Protein AF-A0A842PJA4-F1 (afdb_monomer)

Structure (mmCIF, N/CA/C/O backbone):
data_AF-A0A842PJA4-F1
#
_entry.id   AF-A0A842PJA4-F1
#
loop_
_atom_site.group_PDB
_atom_site.id
_atom_site.type_symbol
_atom_site.label_atom_id
_atom_site.label_alt_id
_atom_site.label_comp_id
_atom_site.label_asym_id
_atom_site.label_entity_id
_atom_site.label_seq_id
_atom_site.pdbx_PDB_ins_code
_atom_site.Cartn_x
_atom_site.Cartn_y
_atom_site.Cartn_z
_atom_site.occupancy
_atom_site.B_iso_or_equiv
_atom_site.auth_seq_id
_atom_site.auth_comp_id
_atom_site.auth_asym_id
_atom_site.auth_atom_id
_atom_site.pdbx_PDB_model_num
ATOM 1 N N . MET A 1 1 ? -11.910 -4.272 10.461 1.00 83.31 1 MET A N 1
ATOM 2 C CA . MET A 1 1 ? -10.963 -4.812 11.466 1.00 83.31 1 MET A CA 1
ATOM 3 C C . MET A 1 1 ? -9.654 -4.045 11.400 1.00 83.31 1 MET A C 1
ATOM 5 O O . MET A 1 1 ? -9.182 -3.792 10.298 1.00 83.31 1 MET A O 1
ATOM 9 N N . LEU A 1 2 ? -9.084 -3.678 12.550 1.00 89.50 2 LEU A N 1
ATOM 10 C CA . LEU A 1 2 ? -7.779 -3.018 12.619 1.00 89.50 2 LEU A CA 1
ATOM 11 C C . LEU A 1 2 ? -6.668 -4.076 12.703 1.00 89.50 2 LEU A C 1
ATOM 13 O O . LEU A 1 2 ? -6.746 -4.970 13.542 1.00 89.50 2 LEU A O 1
ATOM 17 N N . LYS A 1 3 ? -5.659 -3.985 11.838 1.00 91.00 3 LYS A N 1
ATOM 18 C CA . LYS A 1 3 ? -4.521 -4.914 11.749 1.00 91.00 3 LYS A CA 1
ATOM 19 C C . LYS A 1 3 ? -3.207 -4.143 11.749 1.00 91.00 3 LYS A C 1
ATOM 21 O O . LYS A 1 3 ? -3.195 -2.958 11.422 1.00 91.00 3 LYS A O 1
ATOM 26 N N . ASP A 1 4 ? -2.118 -4.802 12.122 1.00 94.00 4 ASP A N 1
ATOM 27 C CA . ASP A 1 4 ? -0.775 -4.259 11.915 1.00 94.00 4 ASP A CA 1
ATOM 28 C C . ASP A 1 4 ? -0.442 -4.203 10.422 1.00 94.00 4 ASP A C 1
ATOM 30 O O . ASP A 1 4 ? -0.888 -5.050 9.645 1.00 94.00 4 ASP A O 1
ATOM 34 N N . ILE A 1 5 ? 0.323 -3.187 10.019 1.00 92.56 5 ILE A N 1
ATOM 35 C CA . ILE A 1 5 ? 0.873 -3.115 8.664 1.00 92.56 5 ILE A CA 1
ATOM 36 C C . ILE A 1 5 ? 1.874 -4.265 8.500 1.00 92.56 5 ILE A C 1
ATOM 38 O O . ILE A 1 5 ? 2.851 -4.316 9.253 1.00 92.56 5 ILE A O 1
ATOM 42 N N . PRO A 1 6 ? 1.667 -5.181 7.539 1.00 92.00 6 PRO A N 1
ATOM 43 C CA . PRO A 1 6 ? 2.618 -6.251 7.292 1.00 92.00 6 PRO A CA 1
ATOM 44 C C . PRO A 1 6 ? 3.894 -5.703 6.652 1.00 92.00 6 PRO A C 1
ATOM 46 O O . PRO A 1 6 ? 3.919 -4.626 6.048 1.00 92.00 6 PRO A O 1
ATOM 49 N N . GLU A 1 7 ? 4.962 -6.483 6.743 1.00 90.50 7 GLU A N 1
ATOM 50 C CA . GLU A 1 7 ? 6.199 -6.175 6.043 1.00 90.50 7 GLU A CA 1
ATOM 51 C C . GLU A 1 7 ? 5.983 -6.204 4.521 1.00 90.50 7 GLU A C 1
ATOM 53 O O . GLU A 1 7 ? 5.470 -7.169 3.953 1.00 90.50 7 GLU A O 1
ATOM 58 N N . LEU A 1 8 ? 6.394 -5.137 3.834 1.00 86.81 8 LEU A N 1
ATOM 59 C CA . LEU A 1 8 ? 6.301 -5.065 2.377 1.00 86.81 8 LEU A CA 1
ATOM 60 C C . LEU A 1 8 ? 7.404 -5.916 1.743 1.00 86.81 8 LEU A C 1
ATOM 62 O O . LEU A 1 8 ? 8.573 -5.533 1.809 1.00 86.81 8 LEU A O 1
ATOM 66 N N . ARG A 1 9 ? 7.036 -7.006 1.063 1.00 89.94 9 ARG A N 1
ATOM 67 C CA . ARG A 1 9 ? 7.969 -8.001 0.501 1.00 89.94 9 ARG A CA 1
ATOM 68 C C . ARG A 1 9 ? 7.611 -8.430 -0.923 1.00 89.94 9 ARG A C 1
ATOM 70 O O . ARG A 1 9 ? 6.439 -8.650 -1.212 1.00 89.94 9 ARG A O 1
ATOM 77 N N . GLY A 1 10 ? 8.612 -8.614 -1.778 1.00 87.38 10 GLY A N 1
ATOM 78 C CA . GLY A 1 10 ? 8.457 -9.009 -3.183 1.00 87.38 10 GLY A CA 1
ATOM 79 C C . GLY A 1 10 ? 9.450 -8.275 -4.081 1.00 87.38 10 GLY A C 1
ATOM 80 O O . GLY A 1 10 ? 9.904 -7.185 -3.723 1.00 87.38 10 GLY A O 1
ATOM 81 N N . ASP A 1 11 ? 9.757 -8.865 -5.234 1.00 86.75 11 ASP A N 1
ATOM 82 C CA . ASP A 1 11 ? 10.817 -8.369 -6.125 1.00 86.75 11 ASP A CA 1
ATOM 83 C C . ASP A 1 11 ? 10.299 -7.343 -7.146 1.00 86.75 11 ASP A C 1
ATOM 85 O O . ASP A 1 11 ? 11.067 -6.616 -7.772 1.00 86.75 11 ASP A O 1
ATOM 89 N N . ASN A 1 12 ? 8.975 -7.242 -7.287 1.00 86.69 12 ASN A N 1
ATOM 90 C CA . ASN A 1 12 ? 8.291 -6.265 -8.129 1.00 86.69 12 ASN A CA 1
ATOM 91 C C . ASN A 1 12 ? 7.039 -5.703 -7.429 1.00 86.69 12 ASN A C 1
ATOM 93 O O . ASN A 1 12 ? 6.585 -6.221 -6.404 1.00 86.69 12 ASN A O 1
ATOM 97 N N . ALA A 1 13 ? 6.468 -4.625 -7.978 1.00 85.88 13 ALA A N 1
ATOM 98 C CA . ALA A 1 13 ? 5.323 -3.943 -7.370 1.00 85.88 13 ALA A CA 1
ATOM 99 C C . ALA A 1 13 ? 4.077 -4.837 -7.246 1.00 85.88 13 ALA A C 1
ATOM 101 O O . ALA A 1 13 ? 3.362 -4.748 -6.247 1.00 85.88 13 ALA A O 1
ATOM 102 N N . LEU A 1 14 ? 3.832 -5.719 -8.223 1.00 86.62 14 LEU A N 1
ATOM 103 C CA . LEU A 1 14 ? 2.699 -6.643 -8.194 1.00 86.62 14 LEU A CA 1
ATOM 104 C C . LEU A 1 14 ? 2.837 -7.641 -7.038 1.00 86.62 14 LEU A C 1
ATOM 106 O O . LEU A 1 14 ? 1.903 -7.813 -6.258 1.00 86.62 14 LEU A O 1
ATOM 110 N N . GLU A 1 15 ? 4.002 -8.271 -6.890 1.00 89.38 15 GLU A N 1
ATOM 111 C CA . GLU A 1 15 ? 4.278 -9.192 -5.786 1.00 89.38 15 GLU A CA 1
ATOM 112 C C . GLU A 1 15 ? 4.207 -8.504 -4.428 1.00 89.38 15 GLU A C 1
ATOM 114 O O . GLU A 1 15 ? 3.559 -9.028 -3.520 1.00 89.38 15 GLU A O 1
ATOM 119 N N . ALA A 1 16 ? 4.814 -7.319 -4.303 1.00 89.50 16 ALA A N 1
ATOM 120 C CA . ALA A 1 16 ? 4.769 -6.520 -3.083 1.00 89.50 16 ALA A CA 1
ATOM 121 C C . ALA A 1 16 ? 3.328 -6.251 -2.637 1.00 89.50 16 ALA A C 1
ATOM 123 O O . ALA A 1 16 ? 2.985 -6.442 -1.467 1.00 89.50 16 ALA A O 1
ATOM 124 N N . LEU A 1 17 ? 2.470 -5.869 -3.582 1.00 88.75 17 LEU A N 1
ATOM 125 C CA . LEU A 1 17 ? 1.074 -5.563 -3.318 1.00 88.75 17 LEU A CA 1
ATOM 126 C C . LEU A 1 17 ? 0.244 -6.825 -3.017 1.00 88.75 17 LEU A C 1
ATOM 128 O O . LEU A 1 17 ? -0.549 -6.842 -2.077 1.00 88.75 17 LEU A O 1
ATOM 132 N N . LEU A 1 18 ? 0.448 -7.913 -3.765 1.00 89.06 18 LEU A N 1
ATOM 133 C CA . LEU A 1 18 ? -0.244 -9.181 -3.517 1.00 89.06 18 LEU A CA 1
ATOM 134 C C . LEU A 1 18 ? 0.125 -9.779 -2.156 1.00 89.06 18 LEU A C 1
ATOM 136 O O . LEU A 1 18 ? -0.745 -10.320 -1.475 1.00 89.06 18 LEU A O 1
ATOM 140 N N . ASN A 1 19 ? 1.398 -9.712 -1.763 1.00 91.25 19 ASN A N 1
ATOM 141 C CA . ASN A 1 19 ? 1.848 -10.206 -0.463 1.00 91.25 19 ASN A CA 1
ATOM 142 C C . ASN A 1 19 ? 1.279 -9.357 0.675 1.00 91.25 19 ASN A C 1
ATOM 144 O O . ASN A 1 19 ? 0.763 -9.926 1.631 1.00 91.25 19 ASN A O 1
ATOM 148 N N . PHE A 1 20 ? 1.241 -8.030 0.517 1.00 91.81 20 PHE A N 1
ATOM 149 C CA . PHE A 1 20 ? 0.581 -7.130 1.465 1.00 91.81 20 PHE A CA 1
ATOM 150 C C . PHE A 1 20 ? -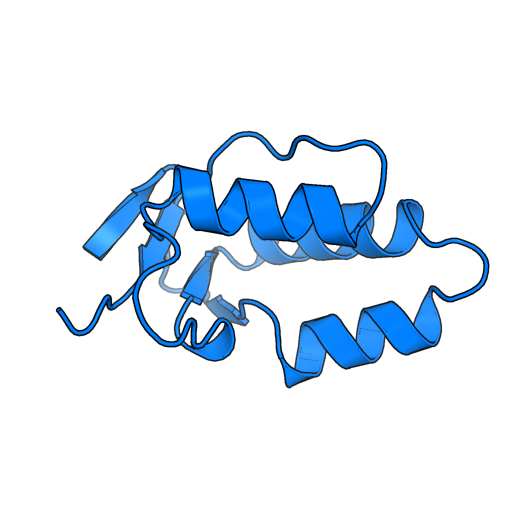0.874 -7.546 1.745 1.00 91.81 20 PHE A C 1
ATOM 152 O O . PHE A 1 20 ? -1.259 -7.698 2.905 1.00 91.81 20 PHE A O 1
ATOM 159 N N . TYR A 1 21 ? -1.678 -7.817 0.709 1.00 90.31 21 TYR A N 1
ATOM 160 C CA . TYR A 1 21 ? -3.071 -8.237 0.912 1.00 90.31 21 TYR A CA 1
ATOM 161 C C . TYR A 1 21 ? -3.214 -9.643 1.503 1.00 90.31 21 TYR A C 1
ATOM 163 O O . TYR A 1 21 ? -4.098 -9.870 2.331 1.00 90.31 21 TYR A O 1
ATOM 171 N N . LYS A 1 22 ? -2.353 -10.590 1.113 1.00 89.44 22 LYS A N 1
ATOM 172 C CA . LYS A 1 22 ? -2.349 -11.942 1.698 1.00 89.44 22 LYS A CA 1
ATOM 173 C C . LYS A 1 22 ? -2.011 -11.911 3.185 1.00 89.44 22 LYS A C 1
ATOM 175 O O . LYS A 1 22 ? -2.691 -12.568 3.966 1.00 89.44 22 LYS A O 1
ATOM 180 N N . ASP A 1 23 ? -1.007 -11.130 3.573 1.00 90.81 23 ASP A N 1
ATOM 181 C CA . ASP A 1 23 ? -0.533 -11.039 4.960 1.00 90.81 23 ASP A CA 1
ATOM 182 C C . ASP A 1 23 ? -1.567 -10.355 5.864 1.00 90.81 23 ASP A C 1
ATOM 184 O O . ASP A 1 23 ? -1.721 -10.679 7.040 1.00 90.81 23 ASP A O 1
ATOM 188 N N . LEU A 1 24 ? -2.374 -9.476 5.282 1.00 88.88 24 LEU A N 1
ATOM 189 C CA . LEU A 1 24 ? -3.557 -8.917 5.915 1.00 88.88 24 LEU A CA 1
ATOM 190 C C . LEU A 1 24 ? -4.774 -9.867 5.906 1.00 88.88 24 LEU A C 1
ATOM 192 O O . LEU A 1 24 ? -5.820 -9.510 6.449 1.00 88.88 24 LEU A O 1
ATOM 196 N N . GLY A 1 25 ? -4.668 -11.076 5.355 1.00 85.38 25 GLY A N 1
ATOM 197 C CA . GLY A 1 25 ? -5.665 -12.142 5.480 1.00 85.38 25 GLY A CA 1
ATOM 198 C C . GLY A 1 25 ? -6.513 -12.426 4.240 1.00 85.38 25 GLY A C 1
ATOM 199 O O . GLY A 1 25 ? -7.482 -13.176 4.356 1.00 85.38 25 GLY A O 1
ATOM 200 N N . TRP A 1 26 ? -6.187 -11.881 3.063 1.00 86.88 26 TRP A N 1
ATOM 201 C CA . TRP A 1 26 ? -6.842 -12.320 1.828 1.00 86.88 26 TRP A CA 1
ATOM 202 C C . TRP A 1 26 ? -6.398 -13.734 1.447 1.00 86.88 26 TRP A C 1
ATOM 204 O O . TRP A 1 26 ? -5.241 -13.994 1.113 1.00 86.88 26 TRP A O 1
ATOM 214 N N . ASN A 1 27 ? -7.354 -14.658 1.473 1.00 80.31 27 ASN A N 1
ATOM 215 C CA . ASN A 1 27 ? -7.154 -16.090 1.248 1.00 80.31 27 ASN A CA 1
ATOM 216 C C . ASN A 1 27 ? -7.235 -16.497 -0.238 1.00 80.31 27 ASN A C 1
ATOM 218 O O . ASN A 1 27 ? -7.257 -17.689 -0.539 1.00 80.31 27 ASN A O 1
ATOM 222 N N . ARG A 1 28 ? -7.273 -15.526 -1.166 1.00 76.94 28 ARG A N 1
ATOM 223 C CA . ARG A 1 28 ? -7.442 -15.717 -2.624 1.00 76.94 28 ARG A CA 1
ATOM 224 C C . ARG A 1 28 ? -8.772 -16.347 -3.048 1.00 7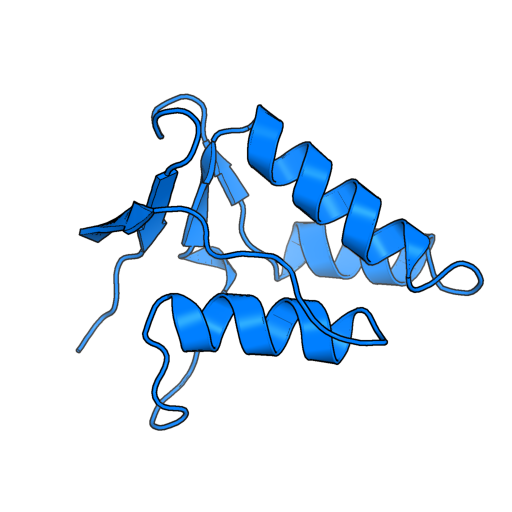6.94 28 ARG A C 1
ATOM 226 O O . ARG A 1 28 ? -8.959 -16.603 -4.234 1.00 76.94 28 ARG A O 1
ATOM 233 N N . MET A 1 29 ? -9.684 -16.586 -2.110 1.00 69.56 29 MET A N 1
ATOM 234 C CA . MET A 1 29 ? -11.046 -17.009 -2.396 1.00 69.56 29 MET A CA 1
ATOM 235 C C . MET A 1 29 ? -11.950 -15.787 -2.249 1.00 69.56 29 MET A C 1
ATOM 237 O O . MET A 1 29 ? -12.058 -15.212 -1.172 1.00 69.56 29 MET A O 1
ATOM 241 N N . GLY A 1 30 ? -12.560 -15.362 -3.352 1.00 69.62 30 GLY A N 1
ATOM 242 C CA . GLY A 1 30 ? -13.392 -14.160 -3.400 1.00 69.62 30 GLY A CA 1
ATOM 243 C C . GLY A 1 30 ? -12.680 -12.929 -3.964 1.00 69.62 30 GLY A C 1
ATOM 244 O O . GLY A 1 30 ? -11.464 -12.908 -4.186 1.00 69.62 30 GLY A O 1
ATOM 245 N N . GLN A 1 31 ? -13.482 -11.904 -4.242 1.00 74.88 31 GLN A N 1
ATOM 246 C CA . GLN A 1 31 ? -13.030 -10.663 -4.856 1.00 74.88 31 GLN A CA 1
ATOM 247 C C . GLN A 1 31 ? -12.353 -9.775 -3.806 1.00 74.88 31 GLN A C 1
ATOM 249 O O . GLN A 1 31 ? -12.947 -9.428 -2.789 1.00 74.88 31 GLN A O 1
ATOM 254 N N . LEU A 1 32 ? -11.097 -9.408 -4.056 1.00 80.50 32 LEU A N 1
ATOM 255 C CA . LEU A 1 32 ? -10.418 -8.367 -3.295 1.00 80.50 32 LEU A CA 1
ATOM 256 C C . LEU A 1 32 ? -10.864 -7.009 -3.844 1.00 80.50 32 LEU A C 1
ATOM 258 O O . LEU A 1 32 ? -10.640 -6.737 -5.022 1.00 80.50 32 LEU A O 1
ATOM 262 N N . ASP A 1 33 ? -11.445 -6.165 -2.994 1.00 86.06 33 ASP A N 1
ATOM 263 C CA . ASP A 1 33 ? -11.581 -4.734 -3.268 1.00 86.06 33 ASP A CA 1
ATOM 264 C C . ASP A 1 33 ? -10.488 -3.979 -2.498 1.00 86.06 33 ASP A C 1
ATOM 266 O O . ASP A 1 33 ? -10.621 -3.755 -1.289 1.00 86.06 33 ASP A O 1
ATOM 270 N N . PRO A 1 34 ? -9.382 -3.605 -3.160 1.00 86.69 34 PRO A N 1
ATOM 271 C CA . PRO A 1 34 ? -8.266 -2.981 -2.476 1.00 86.69 34 PRO A CA 1
ATOM 272 C C . PRO A 1 34 ? -8.575 -1.547 -2.017 1.00 86.69 34 PRO A C 1
ATOM 274 O O . PRO A 1 34 ? -7.922 -1.050 -1.100 1.00 86.69 34 PRO A O 1
ATOM 277 N N . THR A 1 35 ? -9.622 -0.916 -2.564 1.00 89.12 35 THR A N 1
ATOM 278 C CA . THR A 1 35 ? -10.054 0.439 -2.184 1.00 89.12 35 THR A CA 1
ATOM 279 C C . THR A 1 35 ? -10.719 0.488 -0.804 1.00 89.12 35 THR A C 1
ATOM 281 O O . THR A 1 35 ? -10.703 1.525 -0.138 1.00 89.12 35 THR A O 1
ATOM 284 N N . LYS A 1 36 ? -11.229 -0.656 -0.318 1.00 88.75 36 LYS A N 1
ATOM 285 C CA . LYS A 1 36 ? -11.764 -0.820 1.048 1.00 88.75 36 LYS A CA 1
ATOM 286 C C . LYS A 1 36 ? -10.670 -0.923 2.119 1.00 88.75 36 LYS A C 1
ATOM 288 O O . LYS A 1 36 ? -10.977 -0.970 3.312 1.00 88.75 36 LYS A O 1
ATOM 293 N N . VAL A 1 37 ? -9.397 -0.962 1.724 1.00 91.62 37 VAL A N 1
ATOM 294 C CA . VAL A 1 37 ? -8.264 -0.980 2.652 1.00 91.62 37 VAL A CA 1
ATOM 295 C C . VAL A 1 37 ? -7.825 0.451 2.936 1.00 91.62 37 VAL A C 1
ATOM 297 O O . VAL A 1 37 ? -7.396 1.176 2.040 1.00 91.62 37 VAL A O 1
ATOM 300 N N . LYS A 1 38 ? -7.905 0.856 4.204 1.00 94.19 38 LYS A N 1
ATOM 301 C CA . LYS A 1 38 ? -7.461 2.174 4.666 1.00 94.19 38 LYS A CA 1
ATOM 302 C C . LYS A 1 38 ? -6.248 2.026 5.562 1.00 94.19 38 LYS A C 1
ATOM 304 O O . LYS A 1 38 ? -6.205 1.148 6.416 1.00 94.19 38 LYS A O 1
ATOM 309 N N . MET A 1 39 ? -5.270 2.898 5.418 1.00 95.19 39 MET A N 1
ATOM 310 C CA . MET A 1 39 ? -4.059 2.895 6.236 1.00 95.19 39 MET A CA 1
ATOM 311 C C . MET A 1 39 ? -3.724 4.308 6.683 1.00 95.19 39 MET A C 1
ATOM 313 O O . MET A 1 39 ? -4.214 5.277 6.107 1.00 95.19 39 MET A O 1
ATOM 317 N N . ASN A 1 40 ? -2.899 4.439 7.719 1.00 96.19 40 ASN A N 1
ATOM 318 C CA . ASN A 1 40 ? -2.431 5.755 8.131 1.00 96.19 40 ASN A CA 1
ATOM 319 C C . ASN A 1 40 ? -1.796 6.497 6.943 1.00 96.19 40 ASN A C 1
ATOM 321 O O . ASN A 1 40 ? -1.044 5.907 6.166 1.00 96.19 40 ASN A O 1
ATOM 325 N N . LYS A 1 41 ? -2.073 7.798 6.818 1.00 94.62 41 LYS A N 1
ATOM 326 C CA . LYS A 1 41 ? -1.607 8.616 5.691 1.00 94.62 41 LYS A CA 1
ATOM 327 C C . LYS A 1 41 ? -0.086 8.583 5.487 1.00 94.62 41 LYS A C 1
ATOM 329 O O . LYS A 1 41 ? 0.362 8.526 4.346 1.00 94.62 41 LYS A O 1
ATOM 334 N N . GLU A 1 42 ? 0.713 8.596 6.554 1.00 95.38 42 GLU A N 1
ATOM 335 C CA . GLU A 1 42 ? 2.177 8.532 6.426 1.00 95.38 42 GLU A CA 1
ATOM 336 C C . GLU A 1 42 ? 2.646 7.172 5.911 1.00 95.38 42 GLU A C 1
ATOM 338 O O . GLU A 1 42 ? 3.591 7.087 5.128 1.00 95.38 42 GLU A O 1
ATOM 343 N N . ASP A 1 43 ? 1.996 6.100 6.355 1.00 95.06 43 ASP A N 1
ATOM 344 C CA . ASP A 1 43 ? 2.361 4.749 5.949 1.00 95.06 43 ASP A CA 1
ATOM 345 C C . ASP A 1 43 ? 1.875 4.434 4.530 1.00 95.06 43 ASP A C 1
ATOM 347 O O . ASP A 1 43 ? 2.579 3.753 3.783 1.00 95.06 43 ASP A O 1
ATOM 351 N N . TRP A 1 44 ? 0.744 5.016 4.116 1.00 95.12 44 TRP A N 1
ATOM 352 C CA . TRP A 1 44 ? 0.301 5.018 2.723 1.00 95.12 44 TRP A CA 1
ATOM 353 C C . TRP A 1 44 ? 1.342 5.646 1.802 1.00 95.12 44 TRP A C 1
ATOM 355 O O . TRP A 1 44 ? 1.716 5.037 0.803 1.00 95.12 44 TRP A O 1
ATOM 365 N N . SER A 1 45 ? 1.867 6.823 2.159 1.00 94.69 45 SER A N 1
ATOM 366 C CA . SER A 1 45 ? 2.896 7.486 1.351 1.00 94.69 45 SER A CA 1
ATOM 367 C C . SER A 1 45 ? 4.148 6.619 1.204 1.00 94.69 45 SER A C 1
ATOM 369 O O . SER A 1 45 ? 4.704 6.524 0.115 1.00 94.69 45 SER A O 1
ATOM 371 N N . LYS A 1 46 ? 4.565 5.912 2.265 1.00 93.62 46 LYS A N 1
ATOM 372 C CA . LYS A 1 46 ? 5.701 4.975 2.191 1.00 93.62 46 LYS A CA 1
ATOM 373 C C . LYS A 1 46 ? 5.419 3.790 1.268 1.00 93.62 46 LYS A C 1
ATOM 375 O O . LYS A 1 46 ? 6.308 3.383 0.520 1.00 93.62 46 LYS A O 1
ATOM 380 N N . LEU A 1 47 ? 4.210 3.224 1.332 1.00 92.44 47 LEU A N 1
ATOM 381 C CA . LEU A 1 47 ? 3.783 2.154 0.431 1.00 92.44 47 LEU A CA 1
ATOM 382 C C . LEU A 1 47 ? 3.798 2.642 -1.021 1.00 92.44 47 LEU A C 1
ATOM 384 O O . LEU A 1 47 ? 4.407 1.995 -1.870 1.00 92.44 47 LEU A O 1
ATOM 388 N N . PHE A 1 48 ? 3.179 3.792 -1.284 1.00 93.44 48 PHE A N 1
ATOM 389 C CA . PHE A 1 48 ? 3.134 4.418 -2.601 1.00 93.44 48 PHE A CA 1
ATOM 390 C C . PHE A 1 48 ? 4.544 4.632 -3.164 1.00 93.44 48 PHE A C 1
ATOM 392 O O . PHE A 1 48 ? 4.857 4.141 -4.248 1.00 93.44 48 PHE A O 1
ATOM 399 N N . ASP A 1 49 ? 5.427 5.266 -2.389 1.00 92.94 49 ASP A N 1
ATOM 400 C CA . ASP A 1 49 ? 6.810 5.517 -2.791 1.00 92.94 49 ASP A CA 1
ATOM 401 C C . ASP A 1 49 ? 7.560 4.222 -3.108 1.00 92.94 49 ASP A C 1
ATOM 403 O O . ASP A 1 49 ? 8.329 4.168 -4.069 1.00 92.94 49 ASP A O 1
ATOM 407 N N . LYS A 1 50 ? 7.351 3.163 -2.315 1.00 89.88 50 LYS A N 1
ATOM 408 C CA . LYS A 1 50 ? 7.971 1.859 -2.564 1.00 89.88 50 LYS A CA 1
ATOM 409 C C . LYS A 1 50 ? 7.471 1.245 -3.871 1.00 89.88 50 LYS A C 1
ATOM 411 O O . LYS A 1 50 ? 8.293 0.805 -4.669 1.00 89.88 50 LYS A O 1
ATOM 416 N N . LEU A 1 51 ? 6.158 1.232 -4.105 1.00 90.44 51 LEU A N 1
ATOM 417 C CA . LEU A 1 51 ? 5.566 0.649 -5.315 1.00 90.44 51 LEU A CA 1
ATOM 418 C C . LEU A 1 51 ? 6.026 1.379 -6.579 1.00 90.44 51 LEU A C 1
ATOM 420 O O . LEU A 1 51 ? 6.423 0.739 -7.547 1.00 90.44 51 LEU A O 1
ATOM 424 N N . VAL A 1 52 ? 6.050 2.711 -6.549 1.00 91.62 52 VAL A N 1
ATOM 425 C CA . VAL A 1 52 ? 6.511 3.522 -7.681 1.00 91.62 52 VAL A CA 1
ATOM 426 C C . VAL A 1 52 ? 8.012 3.323 -7.939 1.00 91.62 52 VAL A C 1
ATOM 428 O O . VAL A 1 52 ? 8.425 3.219 -9.092 1.00 91.62 52 VAL A O 1
ATOM 431 N N . LYS A 1 53 ? 8.841 3.202 -6.890 1.00 91.25 53 LYS A N 1
ATOM 432 C CA . LYS A 1 53 ? 10.285 2.918 -7.031 1.00 91.25 53 LYS A CA 1
ATOM 433 C C . LYS A 1 53 ? 10.581 1.532 -7.607 1.00 91.25 53 LYS A C 1
ATOM 435 O O . LYS A 1 53 ? 11.592 1.380 -8.284 1.00 91.25 53 LYS A O 1
ATOM 440 N N . LEU A 1 54 ? 9.718 0.545 -7.359 1.00 89.19 54 LEU A N 1
ATOM 441 C CA . LEU A 1 54 ? 9.826 -0.798 -7.945 1.00 89.19 54 LEU A CA 1
ATOM 442 C C . LEU A 1 54 ? 9.457 -0.833 -9.440 1.00 89.19 54 LEU A C 1
ATOM 444 O O . LEU A 1 54 ? 9.726 -1.831 -10.102 1.00 89.19 54 LEU A O 1
ATOM 448 N N . CYS A 1 55 ? 8.874 0.243 -9.980 1.00 88.81 55 CYS A N 1
ATOM 449 C CA . CYS A 1 55 ? 8.473 0.361 -11.383 1.00 88.81 55 CYS A CA 1
ATOM 450 C C . CYS A 1 55 ? 9.000 1.668 -12.003 1.00 88.81 55 CYS A C 1
ATOM 452 O O . CYS A 1 55 ? 8.209 2.555 -12.324 1.00 88.81 55 CYS A O 1
ATOM 454 N N . PRO A 1 56 ? 10.325 1.832 -12.173 1.00 89.38 56 PRO A N 1
ATOM 455 C CA . PRO A 1 56 ? 10.911 3.105 -12.596 1.00 89.38 56 PRO A CA 1
ATOM 456 C C . PRO A 1 56 ? 10.446 3.566 -13.986 1.00 89.38 56 PRO A C 1
ATOM 458 O O . PRO A 1 56 ? 10.238 4.766 -14.181 1.00 89.38 56 PRO A O 1
ATOM 461 N N . GLU A 1 57 ? 10.252 2.637 -14.925 1.00 92.38 57 GLU A N 1
ATOM 462 C CA . GLU A 1 57 ? 9.807 2.939 -16.294 1.00 92.38 57 GLU A CA 1
ATOM 463 C C . GLU A 1 57 ? 8.313 3.308 -16.352 1.00 92.38 57 GLU A C 1
ATOM 465 O O . GLU A 1 57 ? 7.936 4.238 -17.059 1.00 92.38 57 GLU A O 1
ATOM 470 N N . ASP A 1 58 ? 7.485 2.683 -15.506 1.00 89.50 58 ASP A N 1
ATOM 471 C CA . ASP A 1 58 ? 6.021 2.847 -15.478 1.00 89.50 58 ASP A CA 1
ATOM 472 C C . ASP A 1 58 ? 5.506 3.645 -14.272 1.00 89.50 58 ASP A C 1
ATOM 474 O O . ASP A 1 58 ? 4.321 3.609 -13.929 1.00 89.50 58 ASP A O 1
ATOM 478 N N . ARG A 1 59 ? 6.390 4.399 -13.617 1.00 89.81 59 ARG A N 1
ATOM 479 C CA . ARG A 1 59 ? 6.136 5.121 -12.359 1.00 89.81 59 ARG A CA 1
ATOM 480 C C . ARG A 1 59 ? 4.832 5.926 -12.343 1.00 89.81 59 ARG A C 1
ATOM 482 O O . ARG A 1 59 ? 4.135 5.953 -11.333 1.00 89.81 59 ARG A O 1
ATOM 489 N N . VAL A 1 60 ? 4.494 6.570 -13.463 1.00 88.75 60 VAL A N 1
ATOM 490 C CA . VAL A 1 60 ? 3.283 7.393 -13.603 1.00 88.75 60 VAL A CA 1
ATOM 491 C C . VAL A 1 60 ? 2.042 6.507 -13.664 1.00 88.75 60 VAL A C 1
ATOM 493 O O . VAL A 1 60 ? 1.102 6.720 -12.902 1.00 88.75 60 VAL A O 1
ATOM 496 N N . SER A 1 61 ? 2.058 5.492 -14.528 1.00 90.06 61 SER A N 1
ATOM 497 C CA . SER A 1 61 ? 0.956 4.543 -14.705 1.00 90.06 61 SER A CA 1
ATOM 498 C C . SER A 1 61 ? 0.663 3.781 -13.413 1.00 90.06 61 SER A C 1
ATOM 500 O O . SER A 1 61 ? -0.488 3.696 -12.990 1.00 90.06 61 SER A O 1
ATOM 502 N N . VAL A 1 62 ? 1.708 3.295 -12.736 1.00 88.50 62 VAL A N 1
ATOM 503 C CA . VAL A 1 62 ? 1.590 2.625 -11.433 1.00 88.50 62 VAL A CA 1
ATOM 504 C C . VAL A 1 62 ? 1.092 3.593 -10.365 1.00 88.50 62 VAL A C 1
ATOM 506 O O . VAL A 1 62 ? 0.223 3.229 -9.577 1.00 88.50 62 VAL A O 1
ATOM 509 N N . GLY A 1 63 ? 1.574 4.838 -10.361 1.00 90.62 63 GLY A N 1
ATOM 510 C CA . GLY A 1 63 ? 1.082 5.870 -9.453 1.00 90.62 63 GLY A CA 1
ATOM 511 C C . GLY A 1 63 ? -0.428 6.091 -9.588 1.00 90.62 63 GLY A C 1
ATOM 512 O O . GLY A 1 63 ? -1.150 6.019 -8.594 1.00 90.62 63 GLY A O 1
ATOM 513 N N . PHE A 1 64 ? -0.925 6.284 -10.814 1.00 91.81 64 PHE A N 1
ATOM 514 C CA . PHE A 1 64 ? -2.364 6.421 -11.067 1.00 91.81 64 PHE A CA 1
ATOM 515 C C . PHE A 1 64 ? -3.148 5.166 -10.686 1.00 91.81 64 PHE A C 1
ATOM 517 O O . PHE A 1 64 ? -4.210 5.282 -10.079 1.00 91.81 64 PHE A O 1
ATOM 524 N N . LEU A 1 65 ? -2.614 3.976 -10.973 1.00 89.62 65 LEU A N 1
ATOM 525 C CA . LEU A 1 65 ? -3.245 2.717 -10.586 1.00 89.62 65 LEU A CA 1
ATOM 526 C C . LEU A 1 65 ? -3.401 2.602 -9.064 1.00 89.62 65 LEU A C 1
ATOM 528 O O . LEU A 1 65 ? -4.468 2.226 -8.591 1.00 89.62 65 LEU A O 1
ATOM 532 N N . VAL A 1 66 ? -2.363 2.925 -8.287 1.00 90.50 66 VAL A N 1
ATOM 533 C CA . VAL A 1 66 ? -2.426 2.855 -6.818 1.00 90.50 66 VAL A CA 1
ATOM 534 C C . VAL A 1 66 ? -3.403 3.892 -6.261 1.00 90.50 66 VAL A C 1
ATOM 536 O O . VAL A 1 66 ? -4.125 3.585 -5.319 1.00 90.50 66 VAL A O 1
ATOM 539 N N . ILE A 1 67 ? -3.472 5.086 -6.853 1.00 90.56 67 ILE A N 1
ATOM 540 C CA . ILE A 1 67 ? -4.432 6.125 -6.449 1.00 90.56 67 ILE A CA 1
ATOM 541 C C . ILE A 1 67 ? -5.881 5.703 -6.744 1.00 90.56 67 ILE A C 1
ATOM 543 O O . ILE A 1 67 ? -6.758 5.953 -5.923 1.00 90.56 67 ILE A O 1
ATOM 547 N N . ASP A 1 68 ? -6.138 5.075 -7.894 1.00 90.00 68 ASP A N 1
ATOM 548 C CA . ASP A 1 68 ? -7.492 4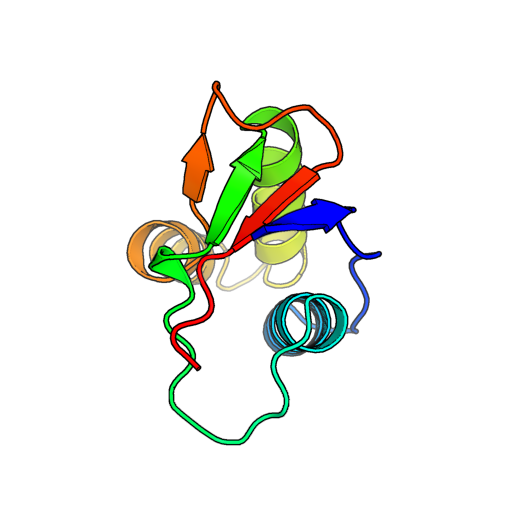.706 -8.336 1.00 90.00 68 ASP A CA 1
ATOM 549 C C . ASP A 1 68 ? -7.980 3.361 -7.764 1.00 90.00 68 ASP A C 1
ATOM 551 O O . ASP A 1 68 ? -9.169 3.175 -7.509 1.00 90.00 68 ASP A O 1
ATOM 555 N N . LYS A 1 69 ? -7.073 2.394 -7.583 1.00 88.75 69 LYS A N 1
ATOM 556 C CA . LYS A 1 69 ? -7.407 0.997 -7.250 1.00 88.75 69 LYS A CA 1
ATOM 557 C C . LYS A 1 69 ? -6.686 0.444 -6.023 1.00 88.75 69 LYS A C 1
ATOM 559 O O . LYS A 1 69 ? -6.962 -0.688 -5.640 1.00 88.75 69 LYS A O 1
ATOM 564 N N . GLY A 1 70 ? -5.742 1.176 -5.438 1.00 90.31 70 GLY A N 1
ATOM 565 C CA . GLY A 1 70 ? -4.976 0.733 -4.273 1.00 90.31 70 GLY A CA 1
ATOM 566 C C . GLY A 1 70 ? -5.650 1.043 -2.931 1.00 90.31 70 GLY A C 1
ATOM 567 O O . GLY A 1 70 ? -6.787 1.520 -2.897 1.00 90.31 70 GLY A O 1
ATOM 568 N N . PRO A 1 71 ? -4.936 0.804 -1.813 1.00 92.62 71 PRO A N 1
ATOM 569 C CA . PRO A 1 71 ? -5.367 1.251 -0.496 1.00 92.62 71 PRO A CA 1
ATOM 570 C C . PRO A 1 71 ? -5.442 2.775 -0.448 1.00 92.62 71 PRO A C 1
ATOM 572 O O . PRO A 1 71 ? -4.751 3.463 -1.201 1.00 92.62 71 PRO A O 1
ATOM 575 N N . SER A 1 72 ? -6.198 3.310 0.505 1.00 92.31 72 SER A N 1
ATOM 576 C CA . SER A 1 72 ? -6.316 4.753 0.728 1.00 92.31 72 SER A CA 1
ATOM 577 C C . SER A 1 72 ? -5.667 5.192 2.043 1.00 92.31 72 SER A C 1
ATOM 579 O O . SER A 1 72 ? -5.605 4.443 3.021 1.00 92.31 72 SER A O 1
ATOM 581 N N . GLY A 1 73 ? -5.157 6.425 2.066 1.00 93.56 73 GLY A N 1
ATOM 582 C CA . GLY A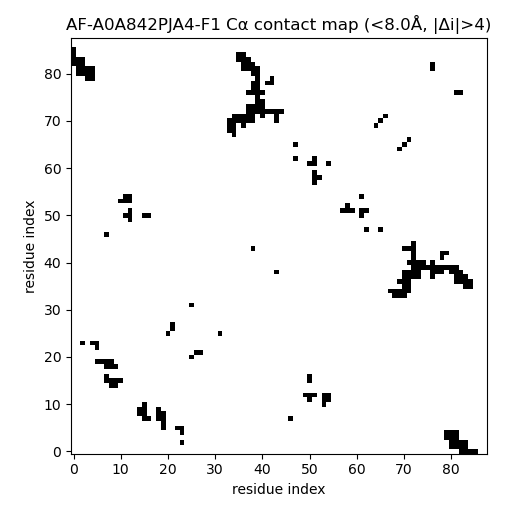 1 73 ? -4.636 7.060 3.274 1.00 93.56 73 GLY A CA 1
ATOM 583 C C . GLY A 1 73 ? -5.754 7.724 4.081 1.00 93.56 73 GLY A C 1
ATOM 584 O O . GLY A 1 73 ? -6.493 8.547 3.545 1.00 93.56 73 GLY A O 1
ATOM 585 N N . ASP A 1 74 ? -5.851 7.418 5.373 1.00 93.62 74 ASP A N 1
ATOM 586 C CA . ASP A 1 74 ? -6.846 7.960 6.305 1.00 93.62 74 ASP A CA 1
ATOM 587 C C . ASP A 1 74 ? -6.147 8.490 7.570 1.00 93.62 74 ASP A C 1
ATOM 589 O O . ASP A 1 74 ? -5.310 7.813 8.173 1.00 93.62 74 ASP A O 1
ATOM 593 N N . ASN A 1 75 ? -6.477 9.719 7.977 1.00 93.44 75 ASN A N 1
ATOM 594 C CA . ASN A 1 75 ? -5.911 10.350 9.176 1.00 93.44 75 ASN A CA 1
ATOM 595 C C . ASN A 1 75 ? -6.459 9.747 10.480 1.00 93.44 75 ASN A C 1
ATOM 597 O O . ASN A 1 75 ? -5.861 9.942 11.535 1.00 93.44 75 ASN A O 1
ATOM 601 N N . ASN A 1 76 ? -7.579 9.024 10.419 1.00 94.81 76 ASN A N 1
ATOM 602 C CA . ASN A 1 76 ? -8.198 8.386 11.580 1.00 94.81 76 ASN A CA 1
ATOM 603 C C . ASN A 1 76 ? -7.628 6.990 11.858 1.00 94.81 76 ASN A C 1
ATOM 605 O O . ASN A 1 76 ? -7.874 6.426 12.923 1.00 94.81 76 ASN A O 1
ATOM 609 N N . VAL A 1 77 ? -6.867 6.419 10.918 1.00 95.12 77 VAL A N 1
ATOM 610 C CA . VAL A 1 77 ? -6.182 5.143 11.130 1.00 95.12 77 VAL A CA 1
ATOM 611 C C . VAL A 1 77 ? -4.874 5.407 11.886 1.00 95.12 77 VAL A C 1
ATOM 613 O O . VAL A 1 77 ? -4.041 6.186 11.406 1.00 95.12 77 VAL A O 1
ATOM 616 N N . PRO A 1 78 ? -4.651 4.775 13.056 1.00 96.25 78 PRO A N 1
ATOM 617 C CA . PRO A 1 78 ? -3.408 4.937 13.800 1.00 96.25 78 PRO A CA 1
ATOM 618 C C . PRO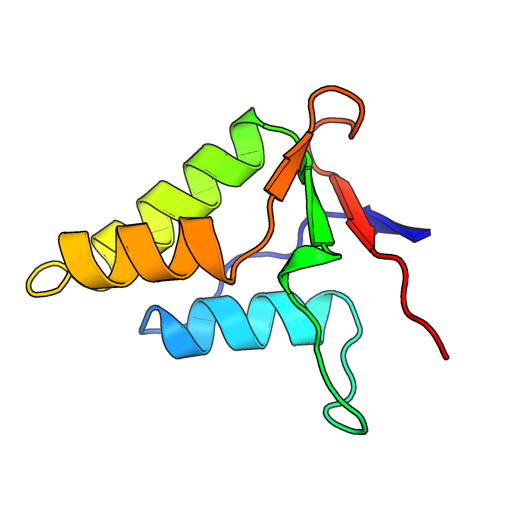 A 1 78 ? -2.187 4.520 12.977 1.00 96.25 78 PRO A C 1
ATOM 620 O O . PRO A 1 78 ? -2.246 3.593 12.170 1.00 96.25 78 PRO A O 1
ATOM 623 N N . LYS A 1 79 ? -1.055 5.185 13.211 1.00 96.12 79 LYS A N 1
ATOM 624 C CA . LYS A 1 79 ? 0.227 4.834 12.589 1.00 96.12 79 LYS A CA 1
ATOM 625 C C . LYS A 1 79 ? 0.583 3.367 12.841 1.00 96.12 79 LYS A C 1
ATOM 627 O O . LYS A 1 79 ? 0.364 2.853 13.937 1.00 96.12 79 LYS A O 1
ATOM 632 N N . GLY A 1 80 ? 1.128 2.700 11.826 1.00 94.38 80 GLY A N 1
ATOM 633 C CA . GLY A 1 80 ? 1.444 1.273 11.873 1.00 94.38 80 GLY A CA 1
ATOM 634 C C . GLY A 1 80 ? 0.228 0.355 11.722 1.00 94.38 80 GLY A C 1
ATOM 635 O O . GLY A 1 80 ? 0.387 -0.860 11.829 1.00 94.38 80 GLY A O 1
ATOM 636 N N . LYS A 1 81 ? -0.974 0.898 11.477 1.00 94.50 81 LYS A N 1
ATOM 637 C CA . LYS A 1 81 ? -2.208 0.117 11.350 1.00 94.50 81 LYS A CA 1
ATOM 638 C C . LYS A 1 81 ? -2.858 0.230 9.973 1.00 94.50 81 LYS A C 1
ATOM 640 O O . LYS A 1 81 ? -2.702 1.212 9.247 1.00 9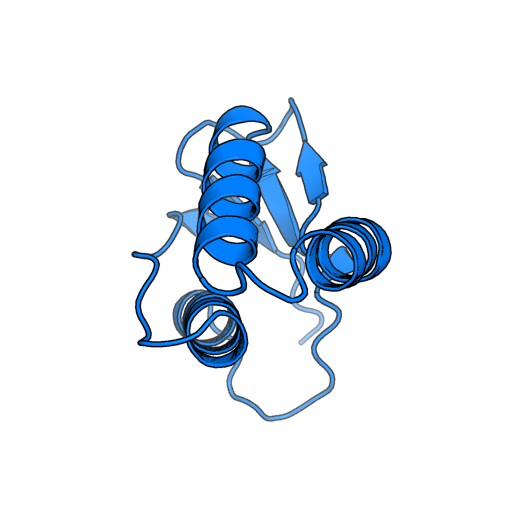4.50 81 LYS A O 1
ATOM 645 N N . VAL A 1 82 ? -3.646 -0.794 9.666 1.00 93.19 82 VAL A N 1
ATOM 646 C CA . VAL A 1 82 ? -4.535 -0.891 8.510 1.00 93.19 82 VAL A CA 1
ATOM 647 C C . VAL A 1 82 ? -5.940 -1.197 9.006 1.00 93.19 82 VAL A C 1
ATOM 649 O O . VAL A 1 82 ? -6.139 -2.108 9.808 1.00 93.19 8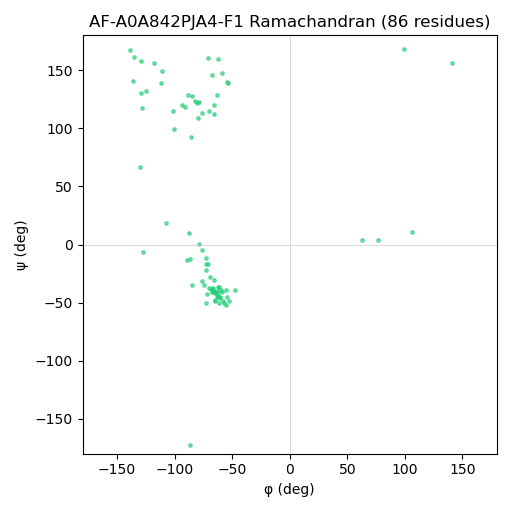2 VAL A O 1
ATOM 652 N N . LEU A 1 83 ? -6.927 -0.459 8.519 1.00 91.44 83 LEU A N 1
ATOM 653 C CA . LEU A 1 83 ? -8.331 -0.806 8.631 1.00 91.44 83 LEU A CA 1
ATOM 654 C C . LEU A 1 83 ? -8.747 -1.559 7.368 1.00 91.44 83 LEU A C 1
ATOM 656 O O . LEU A 1 83 ? -8.681 -1.029 6.261 1.00 91.44 83 LEU A O 1
ATOM 660 N N . TRP A 1 84 ? -9.199 -2.794 7.551 1.00 85.56 84 TRP A N 1
ATOM 661 C CA . TRP A 1 84 ? -9.769 -3.601 6.481 1.00 85.56 84 TRP A CA 1
ATOM 662 C C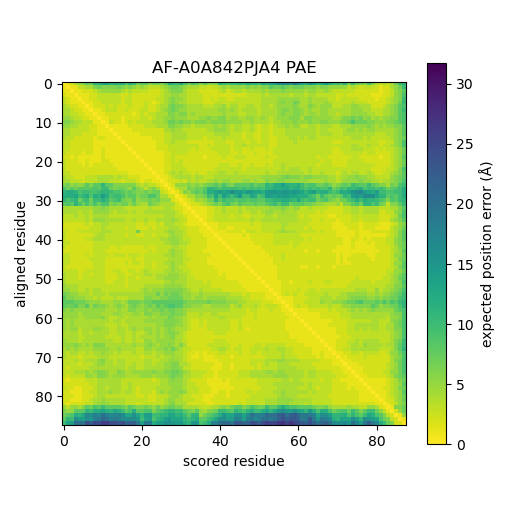 . TRP A 1 84 ? -11.123 -4.154 6.906 1.00 85.56 84 TRP A C 1
ATOM 664 O O . TRP A 1 84 ? -11.242 -4.916 7.873 1.00 85.56 84 TRP A O 1
ATOM 674 N N . GLU A 1 85 ? -12.154 -3.756 6.177 1.00 69.06 85 GLU A N 1
ATOM 675 C CA . GLU A 1 85 ? -13.484 -4.355 6.203 1.00 69.06 85 GLU A CA 1
ATOM 676 C C . GLU A 1 85 ? -13.515 -5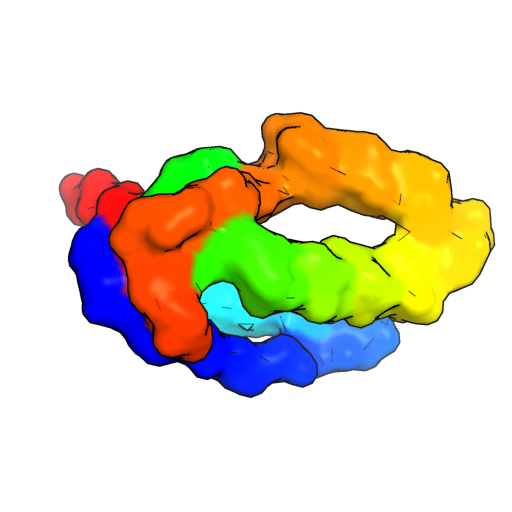.538 5.228 1.00 69.06 85 GLU A C 1
ATOM 678 O O . GLU A 1 85 ? -13.682 -5.373 4.024 1.00 69.06 85 GLU A O 1
ATOM 683 N N . VAL A 1 86 ? -13.225 -6.737 5.735 1.00 62.56 86 VAL A N 1
ATOM 684 C CA . VAL A 1 86 ? -13.447 -7.966 4.968 1.00 62.56 86 VAL A CA 1
ATOM 685 C C . VAL A 1 86 ? -14.939 -8.262 5.091 1.00 62.56 86 VAL A C 1
ATOM 687 O O . VAL A 1 86 ? -15.393 -8.603 6.183 1.00 62.56 86 VAL A O 1
ATOM 690 N N . GLU A 1 87 ? -15.700 -8.090 4.013 1.00 53.56 87 GLU A N 1
ATOM 691 C CA . GLU A 1 87 ? -16.994 -8.767 3.885 1.00 53.56 87 GLU A CA 1
ATOM 692 C C . GLU A 1 87 ? -16.674 -10.265 3.786 1.00 53.56 87 GLU A C 1
ATOM 694 O O . GLU A 1 87 ? -15.963 -10.682 2.870 1.00 53.56 87 GLU A O 1
ATOM 699 N N . GLN A 1 88 ? -17.058 -11.028 4.813 1.00 48.47 88 GLN A N 1
ATOM 700 C CA . GLN A 1 88 ? -16.917 -12.486 4.835 1.00 48.47 88 GLN A CA 1
ATOM 701 C C . GLN A 1 88 ? -17.995 -13.144 3.982 1.00 48.47 88 GLN A C 1
ATOM 703 O O . GLN A 1 88 ? -19.154 -12.678 4.061 1.00 48.47 88 GLN A O 1
#

Secondary structure (DSSP, 8-state):
-EEEPPP---SSHHHHHHHHHHHTT--SSS---GGGEEEEHHHHHHHHHHHHHT-SSSHHHHHHHHHHHS-EEETTSPTTEEEE----

Foldseek 3Di:
DKDFQDDQDDLALVRSQVVRVVVVPDPVPDDDQQQQKEAAQVVLVVNLVVNLVRPVPCSPVSNVCCVVRHYYHDNPHDHRMMDHDDPD

Radius of gyration: 12.3 Å; Cα contacts (8 Å, |Δi|>4): 129; chains: 1; bounding box: 28×27×30 Å

Sequence (88 aa):
MLKDIPELRGDNALEALLNFYKDLGWNRMGQLDPTKVKMNKEDWSKLFDKLVKLCPEDRVSVGFLVIDKGPSGDNNVPKGKVLWEVEQ

Solvent-accessible surface area (backbone atoms only — not comparable to full-atom values): 4983 Å² total; per-residue (Å²): 83,82,40,71,62,63,79,81,48,64,95,37,41,67,46,22,52,53,42,39,45,39,72,75,62,53,80,82,74,74,88,83,65,42,60,59,28,34,21,9,43,73,60,36,52,54,51,51,54,50,39,29,64,54,32,73,91,48,30,66,63,50,45,53,45,38,74,75,51,28,59,39,61,31,88,85,37,55,81,68,29,29,39,39,72,76,86,127

Nearest PDB structures (foldseek):
  7put-assembly1_A  TM=2.353E-01  e=8.234E+00  Brugia malayi

pLDDT: mean 88.34, std 8.36, range [48.47, 96.25]

Mean predicted aligned error: 4.04 Å